Protein AF-A0A6N7PRX7-F1 (afdb_monomer_lite)

Sequence (129 aa):
MKTRDLPAPDPRVETELMLCSDGSIYINSHDVSQEMYAGRAIFVGYALHQREIARRGREGLLTWAMRAPLGLGSDGRIYVPEAEVAEGDRGKRRVFRGFQATAAEKARMVVELHRMAFNVSCVRLNTET

Radius of gyration: 16.19 Å; chains: 1; bounding box: 32×31×52 Å

pLDDT: mean 77.04, std 18.24, range [37.38, 94.56]

Structure (mmCIF, N/CA/C/O backbone):
data_AF-A0A6N7PRX7-F1
#
_entry.id   AF-A0A6N7PRX7-F1
#
loop_
_atom_site.group_PDB
_atom_site.id
_atom_site.type_symbol
_atom_site.label_atom_id
_atom_site.label_alt_id
_atom_site.label_comp_id
_atom_site.label_asym_id
_atom_site.label_entity_id
_atom_site.label_seq_id
_atom_site.pdbx_PDB_ins_code
_atom_site.Cartn_x
_atom_site.Cartn_y
_atom_site.Cartn_z
_atom_site.occupancy
_atom_site.B_iso_or_equiv
_atom_site.auth_seq_id
_atom_site.auth_comp_id
_atom_site.auth_asym_id
_atom_site.auth_atom_id
_atom_site.pdbx_PDB_model_num
ATOM 1 N N . MET A 1 1 ? 11.762 -5.645 37.378 1.00 40.19 1 MET A N 1
ATOM 2 C CA . MET A 1 1 ? 12.431 -5.215 36.131 1.00 40.19 1 MET A CA 1
ATOM 3 C C . MET A 1 1 ? 11.533 -4.160 35.495 1.00 40.19 1 MET A C 1
ATOM 5 O O . MET A 1 1 ? 10.371 -4.465 35.278 1.00 40.19 1 MET A O 1
ATOM 9 N N . LYS A 1 2 ? 11.978 -2.901 35.349 1.00 37.59 2 LYS A N 1
ATOM 10 C CA . LYS A 1 2 ? 11.134 -1.834 34.776 1.00 37.59 2 LYS A CA 1
ATOM 11 C C . LYS A 1 2 ? 10.822 -2.206 33.326 1.00 37.59 2 LYS A C 1
ATOM 13 O O . LYS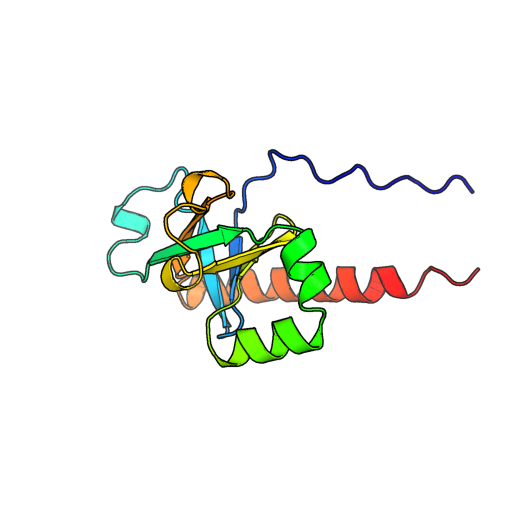 A 1 2 ? 11.757 -2.352 32.541 1.00 37.59 2 LYS A O 1
ATOM 18 N N . THR A 1 3 ? 9.546 -2.387 32.999 1.00 37.69 3 THR A N 1
ATOM 19 C CA . THR A 1 3 ? 9.059 -2.415 31.619 1.00 37.69 3 THR A CA 1
ATOM 20 C C . THR A 1 3 ? 9.638 -1.194 30.920 1.00 37.69 3 THR A C 1
ATOM 22 O O . THR A 1 3 ? 9.358 -0.059 31.301 1.00 37.69 3 THR A O 1
ATOM 25 N N . ARG A 1 4 ? 10.551 -1.412 29.970 1.00 39.06 4 ARG A N 1
AT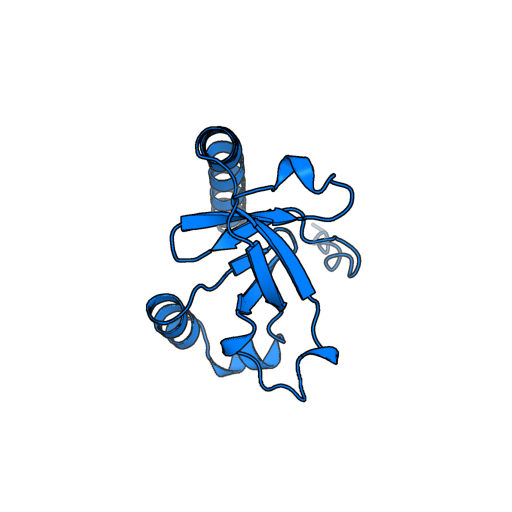OM 26 C CA . ARG A 1 4 ? 10.959 -0.348 29.058 1.00 39.06 4 ARG A CA 1
ATOM 27 C C . ARG A 1 4 ? 9.717 -0.072 28.228 1.00 39.06 4 ARG A C 1
ATOM 29 O O . ARG A 1 4 ? 9.408 -0.858 27.336 1.00 39.06 4 ARG A O 1
ATOM 36 N N . ASP A 1 5 ? 8.989 0.979 28.587 1.00 40.28 5 ASP A N 1
ATOM 37 C CA . ASP A 1 5 ? 7.954 1.540 27.735 1.00 40.28 5 ASP A CA 1
ATOM 38 C C . ASP A 1 5 ? 8.602 1.761 26.371 1.00 40.28 5 ASP A C 1
ATOM 40 O O . ASP A 1 5 ? 9.523 2.572 26.225 1.00 40.28 5 ASP A O 1
ATOM 44 N N . LEU A 1 6 ? 8.207 0.946 25.392 1.00 38.56 6 LEU A N 1
ATOM 45 C CA . LEU A 1 6 ? 8.588 1.195 24.015 1.00 38.56 6 LEU A CA 1
ATOM 46 C C . LEU A 1 6 ? 8.043 2.590 23.693 1.00 38.56 6 LEU A C 1
ATOM 48 O O . LEU A 1 6 ? 6.849 2.824 23.910 1.00 38.56 6 LEU A O 1
ATOM 52 N N . PRO A 1 7 ? 8.891 3.533 23.250 1.00 40.69 7 PRO A N 1
ATOM 53 C CA . PRO A 1 7 ? 8.422 4.870 22.936 1.00 40.69 7 PRO A CA 1
ATOM 54 C C . PRO A 1 7 ? 7.297 4.752 21.908 1.00 40.69 7 PRO A C 1
ATOM 56 O O . PRO A 1 7 ? 7.399 3.973 20.956 1.00 40.69 7 PRO A O 1
ATOM 59 N N . ALA A 1 8 ? 6.210 5.497 22.122 1.00 43.53 8 ALA A N 1
ATOM 60 C CA . ALA A 1 8 ? 5.141 5.588 21.139 1.00 43.53 8 ALA A CA 1
ATOM 61 C C . ALA A 1 8 ? 5.763 5.932 19.770 1.00 43.53 8 ALA A C 1
ATOM 63 O O . ALA A 1 8 ? 6.644 6.797 19.724 1.00 43.53 8 ALA A O 1
ATOM 64 N N . PRO A 1 9 ? 5.370 5.251 18.678 1.00 41.09 9 PRO A N 1
ATOM 65 C CA . PRO A 1 9 ? 5.975 5.472 17.370 1.00 41.09 9 PRO A CA 1
ATOM 66 C C . PRO A 1 9 ? 5.914 6.960 17.014 1.00 41.09 9 PRO A C 1
ATOM 68 O O . PRO A 1 9 ? 4.843 7.567 17.091 1.00 41.09 9 PRO A O 1
ATOM 71 N N . ASP A 1 10 ? 7.066 7.546 16.660 1.00 42.38 10 ASP A N 1
ATOM 72 C CA . ASP A 1 10 ? 7.161 8.970 16.336 1.00 42.38 10 ASP A CA 1
ATOM 73 C C . ASP A 1 10 ? 6.170 9.276 15.194 1.00 42.38 10 ASP A C 1
ATOM 75 O O . ASP A 1 10 ? 6.224 8.628 14.139 1.00 42.38 10 ASP A O 1
ATOM 79 N N . PRO A 1 11 ? 5.240 10.235 15.368 1.00 48.03 11 PRO A N 1
ATOM 80 C CA . PRO A 1 11 ? 4.281 10.610 14.329 1.00 48.03 11 PRO A CA 1
ATOM 81 C C . PRO A 1 11 ? 4.944 11.069 13.016 1.00 48.03 11 PRO A C 1
ATOM 83 O O . PRO A 1 11 ? 4.253 11.175 12.003 1.00 48.03 11 PRO A O 1
ATOM 86 N N . ARG A 1 12 ? 6.263 11.303 13.020 1.00 49.22 12 ARG A N 1
ATOM 87 C CA . ARG A 1 12 ? 7.086 11.733 11.887 1.00 49.22 12 ARG A CA 1
ATOM 88 C C . ARG A 1 12 ? 7.875 10.620 11.197 1.00 49.22 12 ARG A C 1
ATOM 90 O O . ARG A 1 12 ? 8.539 10.938 10.222 1.00 49.22 12 ARG A O 1
ATOM 97 N N . VAL A 1 13 ? 7.827 9.349 11.625 1.00 55.16 13 VAL A N 1
ATOM 98 C CA . VAL A 1 13 ? 8.489 8.280 10.841 1.00 55.16 13 VAL A CA 1
ATOM 99 C C . VAL A 1 13 ? 7.761 8.170 9.512 1.00 55.16 13 VAL A C 1
ATOM 101 O O . VAL A 1 13 ? 6.624 7.689 9.463 1.00 55.16 13 VAL A O 1
ATOM 104 N N . GLU A 1 14 ? 8.337 8.728 8.454 1.00 69.44 14 GLU A N 1
ATOM 105 C CA . GLU A 1 14 ? 7.799 8.618 7.108 1.00 69.44 14 GLU A CA 1
ATOM 106 C C . GLU A 1 14 ? 7.756 7.151 6.703 1.00 69.44 14 GLU A C 1
ATOM 108 O O . GLU A 1 14 ? 8.617 6.349 7.057 1.00 69.44 14 GLU A O 1
ATOM 113 N N . THR A 1 15 ? 6.683 6.768 6.020 1.00 76.00 15 THR A N 1
ATOM 114 C CA . THR A 1 15 ? 6.586 5.412 5.489 1.00 76.00 15 THR A CA 1
ATOM 115 C C . THR A 1 15 ? 7.564 5.309 4.338 1.00 76.00 15 THR A C 1
ATOM 117 O O . THR A 1 15 ? 7.265 5.767 3.245 1.00 76.00 15 THR A O 1
ATOM 120 N N . GLU A 1 16 ? 8.745 4.763 4.588 1.00 81.31 16 GLU A N 1
ATOM 121 C CA . GLU A 1 16 ? 9.763 4.549 3.559 1.00 81.31 16 GLU A CA 1
ATOM 122 C C . GLU A 1 16 ? 9.345 3.445 2.588 1.00 81.31 16 GLU A C 1
ATOM 124 O O . GLU A 1 16 ? 9.573 3.555 1.386 1.00 81.31 16 GLU A O 1
ATOM 129 N N . LEU A 1 17 ? 8.696 2.397 3.100 1.00 86.38 17 LEU A N 1
ATOM 130 C CA . LEU A 1 17 ? 8.342 1.197 2.350 1.00 86.38 17 LEU A CA 1
ATOM 131 C C . LEU A 1 17 ? 6.925 0.747 2.690 1.00 86.38 17 LEU A C 1
ATOM 133 O O . LEU A 1 17 ? 6.476 0.894 3.826 1.00 86.38 17 LEU A O 1
ATOM 137 N N . MET A 1 18 ? 6.246 0.132 1.728 1.00 88.56 18 MET A N 1
ATOM 138 C CA . MET A 1 18 ? 4.930 -0.460 1.938 1.00 88.56 18 MET A CA 1
ATOM 139 C C . MET A 1 18 ? 4.839 -1.834 1.275 1.00 88.56 18 MET A C 1
ATOM 141 O O . MET A 1 18 ? 5.061 -1.953 0.071 1.00 88.56 18 MET A O 1
ATOM 145 N N . LEU A 1 19 ? 4.489 -2.861 2.055 1.00 89.19 19 LEU A N 1
ATOM 146 C CA . LEU A 1 19 ? 4.198 -4.211 1.565 1.00 89.19 19 LEU A CA 1
ATOM 147 C C . LEU A 1 19 ? 2.687 -4.391 1.421 1.00 89.19 19 LEU A C 1
ATOM 149 O O . LEU A 1 19 ? 1.960 -4.317 2.407 1.00 89.19 19 LEU A O 1
ATOM 153 N N . CYS A 1 20 ? 2.218 -4.668 0.213 1.00 89.44 20 CYS A N 1
ATOM 154 C CA . CYS A 1 20 ? 0.813 -4.917 -0.074 1.00 89.44 20 CYS A CA 1
ATOM 155 C C . CYS A 1 20 ? 0.447 -6.406 0.018 1.00 89.44 20 CYS A C 1
ATOM 157 O O . CYS A 1 20 ? 1.287 -7.288 -0.164 1.00 89.44 20 CYS A O 1
ATOM 159 N N . SER A 1 21 ? -0.834 -6.686 0.273 1.00 83.88 21 SER A N 1
ATOM 160 C CA . SER A 1 21 ? -1.392 -8.044 0.372 1.00 83.88 21 SER A CA 1
ATOM 161 C C . SER A 1 21 ? -1.286 -8.874 -0.912 1.00 83.88 21 SER A C 1
ATOM 163 O O . SER A 1 21 ? -1.357 -10.097 -0.851 1.00 83.88 21 SER A O 1
ATOM 165 N N . ASP A 1 22 ? -1.084 -8.231 -2.059 1.00 85.69 22 ASP A N 1
ATOM 166 C CA . ASP A 1 22 ? -0.819 -8.856 -3.360 1.00 85.69 22 ASP A CA 1
ATOM 167 C C . ASP A 1 22 ? 0.671 -9.211 -3.568 1.00 85.69 22 ASP A C 1
ATOM 169 O O . ASP A 1 22 ? 1.057 -9.688 -4.634 1.00 85.69 22 ASP A O 1
ATOM 173 N N . GLY A 1 23 ? 1.531 -8.957 -2.574 1.00 84.06 23 GLY A N 1
ATOM 174 C CA . GLY A 1 23 ? 2.979 -9.154 -2.664 1.00 84.06 23 GLY A CA 1
ATOM 175 C C . GLY A 1 23 ? 3.726 -8.021 -3.377 1.00 84.06 23 GLY A C 1
ATOM 176 O O . GLY A 1 23 ? 4.942 -8.109 -3.588 1.00 84.06 23 GLY A O 1
ATOM 177 N N . SER A 1 24 ? 3.042 -6.940 -3.759 1.00 90.44 24 SER A N 1
ATOM 178 C CA . SER A 1 24 ? 3.699 -5.733 -4.254 1.00 90.44 24 SER A CA 1
ATOM 179 C C . SER A 1 24 ? 4.423 -5.015 -3.117 1.00 90.44 24 SER A C 1
ATOM 181 O O . SER A 1 24 ? 3.940 -4.940 -1.992 1.00 90.44 24 SER A O 1
ATOM 183 N N . ILE A 1 25 ? 5.594 -4.462 -3.423 1.00 91.50 25 ILE A N 1
ATOM 184 C CA . ILE A 1 25 ? 6.343 -3.605 -2.506 1.00 91.50 25 ILE A CA 1
ATOM 185 C C . ILE A 1 25 ? 6.472 -2.251 -3.180 1.00 91.50 25 ILE A C 1
ATOM 187 O O . ILE A 1 25 ? 6.860 -2.192 -4.349 1.00 91.50 25 ILE A O 1
ATOM 191 N N . TYR A 1 26 ? 6.147 -1.190 -2.454 1.00 91.19 26 TYR A N 1
ATOM 192 C CA . TYR A 1 26 ? 6.281 0.184 -2.911 1.00 91.19 26 TYR A CA 1
ATOM 193 C C . TYR A 1 26 ? 7.317 0.912 -2.067 1.00 91.19 26 TYR A C 1
ATOM 195 O O . TYR A 1 26 ? 7.336 0.776 -0.845 1.00 9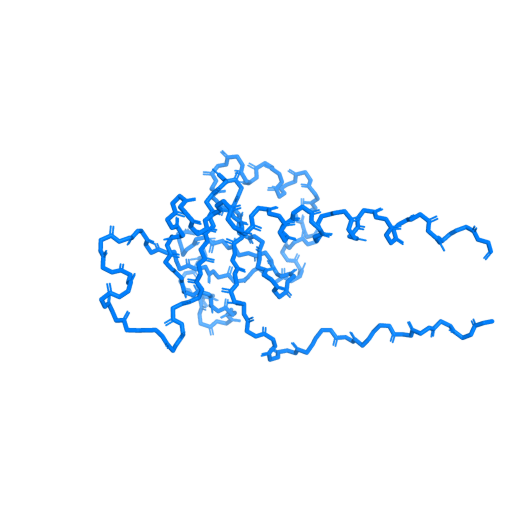1.19 26 TYR A O 1
ATOM 203 N N . ILE A 1 27 ? 8.167 1.680 -2.739 1.00 89.94 27 ILE A N 1
ATOM 204 C CA . ILE A 1 27 ? 9.193 2.531 -2.139 1.00 89.94 27 ILE A CA 1
ATOM 205 C C . ILE A 1 27 ? 8.666 3.963 -2.181 1.00 89.94 27 ILE A C 1
ATOM 207 O O . ILE A 1 27 ? 8.084 4.371 -3.191 1.00 89.94 27 ILE A O 1
ATOM 211 N N . ASN A 1 28 ? 8.815 4.706 -1.087 1.00 88.31 28 ASN A N 1
ATOM 212 C CA . ASN A 1 28 ? 8.373 6.093 -1.004 1.00 88.31 28 ASN A CA 1
ATOM 213 C C . ASN A 1 28 ? 9.012 6.928 -2.122 1.00 88.31 28 ASN A C 1
ATOM 215 O O . ASN A 1 28 ? 10.203 6.817 -2.395 1.00 88.31 28 ASN A O 1
ATOM 219 N N . SER A 1 29 ? 8.196 7.751 -2.780 1.00 82.81 29 SER A N 1
ATOM 220 C CA . SER A 1 29 ? 8.656 8.670 -3.824 1.00 82.81 29 SER A CA 1
ATOM 221 C C . SER A 1 29 ? 9.258 9.981 -3.293 1.00 82.81 29 SER A C 1
ATOM 223 O O . SER A 1 29 ? 9.637 10.830 -4.097 1.00 82.81 29 SER A O 1
ATOM 225 N N . HIS A 1 30 ? 9.313 10.176 -1.974 1.00 76.94 30 HIS A N 1
ATOM 226 C CA . HIS A 1 30 ? 9.970 11.324 -1.356 1.00 76.94 30 HIS A CA 1
ATOM 227 C C . HIS A 1 30 ? 11.464 11.313 -1.705 1.00 76.94 30 HIS A C 1
ATOM 229 O O . HIS A 1 30 ? 12.099 10.262 -1.690 1.00 76.94 30 HIS A O 1
ATOM 235 N N . ASP A 1 31 ? 11.994 12.474 -2.083 1.00 71.00 31 ASP A N 1
ATOM 236 C CA . ASP A 1 31 ? 13.415 12.699 -2.380 1.00 71.00 31 ASP A CA 1
ATOM 237 C C . ASP A 1 31 ? 14.044 11.868 -3.518 1.00 71.00 31 ASP A C 1
ATOM 239 O O . ASP A 1 31 ? 15.268 11.780 -3.624 1.00 71.00 31 ASP A O 1
ATOM 243 N N . VAL A 1 32 ? 13.241 11.306 -4.430 1.00 75.31 32 VAL A N 1
ATOM 244 C CA . VAL A 1 32 ? 13.745 10.593 -5.620 1.00 75.31 32 VAL A CA 1
ATOM 245 C C . VAL A 1 32 ? 13.336 11.268 -6.933 1.00 75.31 32 VAL A C 1
ATOM 247 O O . VAL A 1 32 ? 12.220 11.774 -7.073 1.00 75.31 32 VAL A O 1
ATOM 250 N N . SER A 1 33 ? 14.233 11.266 -7.929 1.00 79.50 33 SER A N 1
ATOM 251 C CA . SER A 1 33 ? 13.936 11.838 -9.250 1.00 79.50 33 SER A CA 1
ATOM 252 C C . SER A 1 33 ? 12.851 11.040 -9.979 1.00 79.50 33 SER A C 1
ATOM 254 O O . SER A 1 33 ? 12.717 9.826 -9.806 1.00 79.50 33 SER A O 1
ATOM 256 N N . GLN A 1 34 ? 12.078 11.717 -10.834 1.00 78.62 34 GLN A N 1
ATOM 257 C CA . GLN A 1 34 ? 11.026 11.079 -11.631 1.00 78.62 34 GLN A CA 1
ATOM 258 C C . GLN A 1 34 ? 11.563 9.982 -12.556 1.00 78.62 34 GLN A C 1
ATOM 260 O O . GLN A 1 34 ? 10.868 9.001 -12.817 1.00 78.62 34 GLN A O 1
ATOM 265 N N . GLU A 1 35 ? 12.811 10.108 -13.011 1.00 83.88 35 GLU A N 1
ATOM 266 C CA . GLU A 1 35 ? 13.460 9.096 -13.845 1.00 83.88 35 GLU A CA 1
ATOM 267 C C . GLU A 1 35 ? 13.604 7.765 -13.105 1.00 83.88 35 GLU A C 1
ATOM 269 O O . GLU A 1 35 ? 13.425 6.710 -13.713 1.00 83.88 35 GLU A O 1
ATOM 274 N N . MET A 1 36 ? 13.853 7.792 -11.788 1.00 76.75 36 MET A N 1
ATOM 275 C CA . MET A 1 36 ? 14.013 6.569 -10.997 1.00 76.75 36 MET A CA 1
ATOM 276 C C . MET A 1 36 ? 12.751 5.705 -10.977 1.00 76.75 36 MET A C 1
ATOM 278 O O . MET A 1 36 ? 12.861 4.481 -10.876 1.00 76.75 36 MET A O 1
ATOM 282 N N . TYR A 1 37 ? 11.566 6.305 -11.116 1.00 83.94 37 TYR A N 1
ATOM 283 C CA . TYR A 1 37 ? 10.292 5.589 -11.097 1.00 83.94 37 TYR A CA 1
ATOM 284 C C . TYR A 1 37 ? 9.497 5.656 -12.406 1.00 83.94 37 TYR A C 1
ATOM 286 O O . TYR A 1 37 ? 8.345 5.215 -12.453 1.00 83.94 37 TYR A O 1
ATOM 294 N N . ALA A 1 38 ? 10.105 6.146 -13.487 1.00 86.06 38 ALA A N 1
ATOM 295 C CA . ALA A 1 38 ? 9.484 6.162 -14.804 1.00 86.06 38 ALA A CA 1
ATOM 296 C C . ALA A 1 38 ? 9.093 4.739 -15.250 1.00 86.06 38 ALA A C 1
ATOM 298 O O . ALA A 1 38 ? 9.871 3.792 -15.136 1.00 86.06 38 ALA A O 1
ATOM 299 N N . GLY A 1 39 ? 7.857 4.582 -15.734 1.00 88.44 39 GLY A N 1
ATOM 300 C CA . GLY A 1 39 ? 7.316 3.291 -16.181 1.00 88.44 39 GLY A CA 1
ATOM 301 C C . GLY A 1 39 ? 6.960 2.305 -15.061 1.00 88.44 39 GLY A C 1
ATOM 302 O O . GLY A 1 39 ? 6.507 1.201 -15.354 1.00 88.44 39 GLY A O 1
ATOM 303 N N . ARG A 1 40 ? 7.131 2.679 -13.787 1.00 91.56 40 ARG A N 1
ATOM 304 C CA . ARG A 1 40 ? 6.748 1.843 -12.643 1.00 91.56 40 ARG A CA 1
ATOM 305 C C . ARG A 1 40 ? 5.321 2.161 -12.200 1.00 91.56 40 ARG A C 1
ATOM 307 O O . ARG A 1 40 ? 4.871 3.303 -12.289 1.00 91.56 40 ARG A O 1
ATOM 314 N N . ALA A 1 41 ? 4.614 1.157 -11.683 1.00 91.69 41 ALA A N 1
ATOM 315 C CA . ALA A 1 41 ? 3.297 1.375 -11.096 1.00 91.69 41 ALA A CA 1
ATOM 316 C C . ALA A 1 41 ? 3.411 2.284 -9.863 1.00 91.69 41 ALA A C 1
ATOM 318 O O . ALA A 1 41 ? 4.293 2.093 -9.023 1.00 91.69 41 ALA A O 1
ATOM 319 N N . ILE A 1 42 ? 2.504 3.252 -9.746 1.00 91.31 42 ILE A N 1
ATOM 320 C CA . ILE A 1 42 ? 2.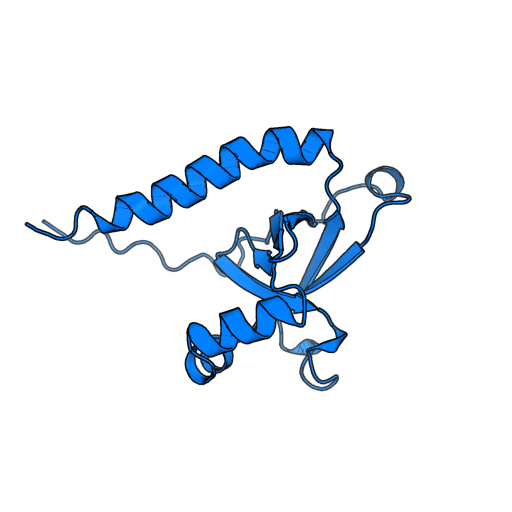416 4.152 -8.595 1.00 91.31 42 ILE A CA 1
ATOM 321 C C . ILE A 1 42 ? 1.283 3.686 -7.693 1.00 91.31 42 ILE A C 1
ATOM 323 O O . ILE A 1 42 ? 0.196 3.363 -8.167 1.00 91.31 42 ILE A O 1
ATOM 327 N N . PHE A 1 43 ? 1.534 3.693 -6.391 1.00 90.31 43 PHE A N 1
ATOM 328 C CA . PHE A 1 43 ? 0.510 3.503 -5.380 1.00 90.31 43 PHE A CA 1
ATOM 329 C C . PHE A 1 43 ? 0.330 4.781 -4.576 1.00 90.31 43 PHE A C 1
ATOM 331 O O . PHE A 1 43 ? 1.304 5.387 -4.121 1.00 90.31 43 PHE A O 1
ATOM 338 N N . VAL A 1 44 ? -0.932 5.159 -4.387 1.00 92.44 44 VAL A N 1
ATOM 339 C CA . VAL A 1 44 ? -1.347 6.221 -3.474 1.00 92.44 44 VAL A CA 1
ATOM 340 C C . VAL A 1 44 ? -2.214 5.584 -2.398 1.00 92.44 44 VAL A C 1
ATOM 342 O O . VAL A 1 44 ? -3.316 5.101 -2.663 1.00 92.44 44 VAL A O 1
ATOM 345 N N . GLY A 1 45 ? -1.662 5.544 -1.194 1.00 92.25 45 GLY A N 1
ATOM 346 C CA . GLY A 1 45 ? -2.254 4.925 -0.026 1.00 92.25 45 GLY A CA 1
ATOM 347 C C . GLY A 1 45 ? -2.739 5.945 0.970 1.00 92.25 45 GLY A C 1
ATOM 348 O O . GLY A 1 45 ? -2.026 6.894 1.281 1.00 92.25 45 GLY A O 1
ATOM 349 N N . TYR A 1 46 ? -3.889 5.681 1.565 1.00 94.56 46 TYR A N 1
ATOM 350 C CA . TYR A 1 46 ? -4.415 6.458 2.675 1.00 94.56 46 TYR A CA 1
ATOM 351 C C . TYR A 1 46 ? -4.432 5.596 3.928 1.00 94.56 46 TYR A C 1
ATOM 353 O O . TYR A 1 46 ? -5.003 4.503 3.933 1.00 94.56 46 TYR A O 1
ATOM 361 N N . ALA A 1 47 ? -3.801 6.080 4.995 1.00 93.50 47 ALA A N 1
ATOM 362 C CA . ALA A 1 47 ? -3.753 5.358 6.255 1.00 93.50 47 ALA A CA 1
ATOM 363 C C . ALA A 1 47 ? -5.164 5.199 6.843 1.00 93.50 47 ALA A C 1
ATOM 365 O O . ALA A 1 47 ? -5.953 6.151 6.911 1.00 93.50 47 ALA A O 1
ATOM 366 N N . LEU A 1 48 ? -5.472 3.993 7.311 1.00 91.44 48 LEU A N 1
ATOM 367 C CA . LEU A 1 48 ? -6.659 3.726 8.108 1.00 91.44 48 LEU A CA 1
ATOM 368 C C . LEU A 1 48 ? -6.502 4.335 9.502 1.00 91.44 48 LEU A C 1
ATOM 370 O O . LEU A 1 48 ? -5.45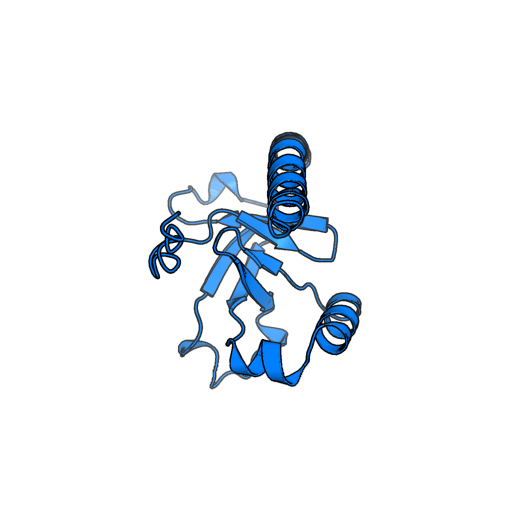4 4.227 10.143 1.00 91.44 48 LEU A O 1
ATOM 374 N N . HIS A 1 49 ? -7.572 4.937 10.011 1.00 89.38 49 HIS A N 1
ATOM 375 C CA . HIS A 1 49 ? -7.638 5.327 11.410 1.00 89.38 49 HIS A CA 1
ATOM 376 C C . HIS A 1 49 ? -7.748 4.082 12.297 1.00 89.38 49 HIS A C 1
ATOM 378 O O . HIS A 1 49 ? -8.412 3.106 11.945 1.00 89.38 49 HIS A O 1
ATOM 384 N N . GLN A 1 50 ? -7.192 4.142 13.511 1.00 84.94 50 GLN A N 1
ATOM 385 C CA . GLN A 1 50 ? -7.249 3.010 14.446 1.00 84.94 50 GLN A CA 1
ATOM 386 C C . GLN A 1 50 ? -8.681 2.534 14.733 1.00 84.94 50 GLN A C 1
ATOM 388 O O . GLN A 1 50 ? -8.925 1.333 14.792 1.00 84.94 50 GLN A O 1
ATOM 393 N N . ARG A 1 51 ? -9.652 3.453 14.824 1.00 86.50 51 ARG A N 1
ATOM 394 C CA . ARG A 1 51 ? -11.076 3.112 15.001 1.00 86.50 51 ARG A CA 1
ATOM 395 C C . ARG A 1 51 ? -11.642 2.251 13.866 1.00 86.50 51 ARG A C 1
ATOM 397 O O . ARG A 1 51 ? -12.520 1.430 14.099 1.00 86.50 51 ARG A O 1
ATOM 404 N N . GLU A 1 52 ? -11.152 2.428 12.639 1.00 88.19 52 GLU A N 1
ATOM 405 C CA . GLU A 1 52 ? -11.607 1.661 11.476 1.00 88.19 52 GLU A CA 1
ATOM 406 C C . GLU A 1 52 ? -11.027 0.251 11.489 1.00 88.19 52 GLU A C 1
ATOM 408 O O . GLU A 1 52 ? -11.752 -0.711 11.233 1.00 88.19 52 GLU A O 1
ATOM 413 N N . ILE A 1 53 ? -9.743 0.142 11.842 1.00 86.62 53 ILE A N 1
ATOM 414 C CA . ILE A 1 53 ? -9.045 -1.130 12.053 1.00 86.62 53 ILE A CA 1
ATOM 415 C C . ILE A 1 53 ? -9.757 -1.916 13.163 1.00 86.62 53 ILE A C 1
ATOM 417 O O . ILE A 1 53 ? -10.132 -3.069 12.959 1.00 86.62 53 ILE A O 1
ATOM 421 N N . ALA A 1 54 ? -10.031 -1.268 14.300 1.00 82.81 54 ALA A N 1
ATOM 422 C CA . ALA A 1 54 ? -10.714 -1.878 15.439 1.00 82.81 54 ALA A CA 1
ATOM 423 C C . ALA A 1 54 ? -12.132 -2.352 15.087 1.00 82.81 54 ALA A C 1
ATOM 425 O O . ALA A 1 54 ? -12.490 -3.485 15.391 1.00 82.81 54 ALA A O 1
ATOM 426 N N . ARG A 1 55 ? -12.923 -1.522 14.391 1.00 89.94 55 ARG A N 1
ATOM 427 C CA . ARG A 1 55 ? -14.299 -1.863 13.991 1.00 89.94 55 ARG A CA 1
ATOM 428 C C . ARG A 1 55 ? -14.368 -3.076 13.060 1.00 89.94 55 ARG A C 1
ATOM 430 O O . ARG A 1 55 ? -15.345 -3.813 13.106 1.00 89.94 55 ARG A O 1
ATOM 437 N N . ARG A 1 56 ? -13.375 -3.262 12.185 1.00 89.50 56 ARG A N 1
ATOM 438 C CA . ARG A 1 56 ? -13.328 -4.406 11.257 1.00 89.50 56 ARG A CA 1
ATOM 439 C C . ARG A 1 56 ? -12.800 -5.676 11.913 1.00 89.50 56 ARG A C 1
ATOM 441 O O . ARG A 1 56 ? -13.199 -6.769 11.520 1.00 89.50 56 ARG A O 1
ATOM 448 N N . GLY A 1 57 ? -11.883 -5.529 12.866 1.00 82.94 57 GLY A N 1
ATOM 449 C CA . GLY A 1 57 ? -11.152 -6.650 13.441 1.00 82.94 57 GLY A CA 1
ATOM 450 C C . GLY A 1 57 ? -10.280 -7.377 12.409 1.00 82.94 57 GLY A C 1
ATOM 451 O O . GLY A 1 57 ? -10.215 -7.025 11.230 1.00 82.94 57 GLY A O 1
ATOM 452 N N . ARG A 1 58 ? -9.586 -8.423 12.863 1.00 82.06 58 ARG A N 1
ATOM 453 C CA . ARG A 1 58 ? -8.636 -9.184 12.037 1.00 82.06 58 ARG A CA 1
ATOM 454 C C . ARG A 1 58 ? -9.294 -9.820 10.808 1.00 82.06 58 ARG A C 1
ATOM 456 O O . ARG A 1 58 ? -8.779 -9.690 9.705 1.00 82.06 58 ARG A O 1
ATOM 463 N N . GLU A 1 59 ? -10.426 -10.492 10.990 1.00 85.94 59 GLU A N 1
ATOM 464 C CA . GLU A 1 59 ? -11.122 -11.210 9.911 1.00 85.94 59 GLU A CA 1
ATOM 465 C C . GLU A 1 59 ? -11.681 -10.261 8.850 1.00 85.94 59 GLU A C 1
ATOM 467 O O . GLU A 1 59 ? -11.559 -10.522 7.651 1.00 85.94 59 GLU A O 1
ATOM 472 N N . GLY A 1 60 ? -12.222 -9.116 9.276 1.00 86.38 60 GLY A N 1
ATOM 473 C CA . GLY A 1 60 ? -12.699 -8.087 8.360 1.00 86.38 60 GLY A CA 1
ATOM 474 C C . GLY A 1 60 ? -11.569 -7.488 7.522 1.00 86.38 60 GLY A C 1
ATOM 475 O O . GLY A 1 60 ? -11.768 -7.220 6.339 1.00 86.38 60 GLY A O 1
ATOM 476 N N . LEU A 1 61 ? -10.377 -7.314 8.103 1.00 84.62 61 LEU A N 1
ATOM 477 C CA . LEU A 1 61 ? -9.194 -6.847 7.371 1.00 84.62 61 LEU A CA 1
ATOM 478 C C . LEU A 1 61 ? -8.678 -7.899 6.385 1.00 84.62 61 LEU A C 1
ATOM 480 O O . LEU A 1 61 ? -8.392 -7.556 5.244 1.00 84.62 61 LEU A O 1
ATOM 484 N N . LEU A 1 62 ? -8.622 -9.174 6.779 1.00 84.50 62 LEU A N 1
ATOM 485 C CA . LEU A 1 62 ? -8.238 -10.263 5.872 1.00 84.50 62 LEU A CA 1
ATOM 486 C C . LEU A 1 62 ? -9.210 -10.386 4.693 1.00 84.50 62 LEU A C 1
ATOM 488 O O . LEU A 1 62 ? -8.787 -10.492 3.548 1.00 84.50 62 LEU A O 1
ATOM 492 N N . THR A 1 63 ? -10.513 -10.288 4.959 1.00 87.94 63 THR A N 1
ATOM 493 C CA . THR A 1 63 ? -11.543 -10.305 3.909 1.00 87.94 63 THR A CA 1
ATOM 494 C C . THR A 1 63 ? -11.392 -9.125 2.953 1.00 87.94 63 THR A C 1
ATOM 496 O O . THR A 1 63 ? -11.581 -9.270 1.746 1.00 87.94 63 THR A O 1
ATOM 499 N N . TRP A 1 64 ? -11.020 -7.955 3.474 1.00 87.50 64 TRP A N 1
ATOM 500 C CA . TRP A 1 64 ? -10.757 -6.783 2.647 1.00 87.50 64 TRP A CA 1
ATOM 501 C C . TRP A 1 64 ? -9.504 -6.960 1.786 1.00 87.50 64 TRP A C 1
ATOM 503 O O . TRP A 1 64 ? -9.561 -6.682 0.592 1.00 87.50 64 TRP A O 1
ATOM 513 N N . ALA A 1 65 ? -8.424 -7.513 2.347 1.00 84.12 65 ALA A N 1
ATOM 514 C CA . ALA A 1 65 ? -7.181 -7.800 1.627 1.00 84.12 65 ALA A CA 1
ATOM 515 C C . ALA A 1 65 ? -7.354 -8.745 0.427 1.00 84.12 65 ALA A C 1
ATOM 517 O O . ALA A 1 65 ? -6.537 -8.709 -0.490 1.00 84.12 65 ALA A O 1
ATOM 518 N N . MET A 1 66 ? -8.408 -9.570 0.419 1.00 85.38 66 MET A N 1
ATOM 519 C CA . MET A 1 66 ? -8.767 -10.414 -0.728 1.00 85.38 66 MET A CA 1
ATOM 520 C C . MET A 1 66 ? -9.460 -9.644 -1.864 1.00 85.38 66 MET A C 1
ATOM 522 O O . MET A 1 66 ? -9.539 -10.147 -2.980 1.00 85.38 66 MET A O 1
ATOM 526 N N . ARG A 1 67 ? -10.009 -8.456 -1.587 1.00 89.88 67 ARG A N 1
ATOM 527 C CA . ARG A 1 67 ? -10.774 -7.636 -2.545 1.00 89.88 67 ARG A CA 1
ATOM 528 C C . ARG A 1 67 ? -10.001 -6.427 -3.052 1.00 89.88 67 ARG A C 1
ATOM 530 O O . ARG A 1 67 ? -10.192 -6.030 -4.195 1.00 89.88 67 ARG A O 1
ATOM 537 N N . ALA A 1 68 ? -9.166 -5.844 -2.200 1.00 88.12 68 ALA A N 1
ATOM 538 C CA . ALA A 1 68 ? -8.354 -4.680 -2.510 1.00 88.12 68 ALA A CA 1
ATOM 539 C C . ALA A 1 68 ? -6.970 -4.826 -1.859 1.00 88.12 68 ALA A C 1
ATOM 541 O O . ALA A 1 68 ? -6.869 -5.423 -0.782 1.00 88.12 68 ALA A O 1
ATOM 542 N N . PRO A 1 69 ? -5.907 -4.264 -2.462 1.00 86.69 69 PRO A N 1
ATOM 543 C CA . PRO A 1 69 ? -4.587 -4.256 -1.846 1.00 86.69 69 PRO A CA 1
ATOM 544 C C . PRO A 1 69 ? -4.627 -3.564 -0.479 1.00 86.69 69 PRO A C 1
ATOM 546 O O . PRO A 1 69 ? -4.964 -2.387 -0.394 1.00 86.69 69 PRO A O 1
ATOM 549 N N . LEU A 1 70 ? -4.252 -4.265 0.591 1.00 89.69 70 LEU A N 1
ATOM 550 C CA . LEU A 1 70 ? -3.946 -3.635 1.877 1.00 89.69 70 LEU A CA 1
ATOM 551 C C . LEU A 1 70 ? -2.437 -3.491 2.002 1.00 89.69 70 LEU A C 1
ATOM 553 O O . LEU A 1 70 ? -1.723 -4.487 1.940 1.00 89.69 70 LEU A O 1
ATOM 557 N N . GLY A 1 71 ? -1.960 -2.262 2.177 1.00 89.12 71 GLY A N 1
ATOM 558 C CA . GLY A 1 71 ? -0.547 -1.961 2.379 1.00 89.12 71 GLY A CA 1
ATOM 559 C C . GLY A 1 71 ? -0.186 -1.898 3.857 1.00 89.12 71 GLY A C 1
ATOM 560 O O . GLY A 1 71 ? -0.792 -1.134 4.598 1.00 89.12 71 GLY A O 1
ATOM 561 N N . LEU A 1 72 ? 0.819 -2.648 4.295 1.00 88.94 72 LEU A N 1
ATOM 562 C CA . LEU A 1 72 ? 1.484 -2.447 5.578 1.00 88.94 72 LEU A CA 1
ATOM 563 C C . LEU A 1 72 ? 2.690 -1.529 5.362 1.00 88.94 72 LEU A C 1
ATOM 565 O O . LEU A 1 72 ? 3.657 -1.919 4.705 1.00 88.94 72 LEU A O 1
ATOM 569 N N . GLY A 1 73 ? 2.614 -0.310 5.889 1.00 87.00 73 GLY A N 1
ATOM 570 C CA . GLY A 1 73 ? 3.721 0.640 5.864 1.00 87.00 73 GLY A CA 1
ATOM 571 C C . GLY A 1 73 ? 4.806 0.286 6.881 1.00 87.00 73 GLY A C 1
ATOM 572 O O . GLY A 1 73 ? 4.517 -0.273 7.941 1.00 87.00 73 GLY A O 1
ATOM 573 N N . SER A 1 74 ? 6.054 0.664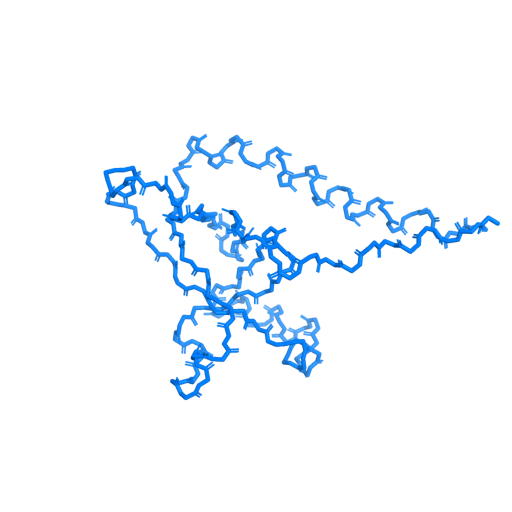 6.600 1.00 83.19 74 SER A N 1
ATOM 574 C CA . SER A 1 74 ? 7.175 0.569 7.549 1.00 83.19 74 SER A CA 1
ATOM 575 C C . SER A 1 74 ? 6.956 1.391 8.826 1.00 83.19 74 SER A C 1
ATOM 577 O O . SER A 1 74 ? 7.588 1.132 9.846 1.00 83.19 74 SER A O 1
ATOM 579 N N . ASP A 1 75 ? 6.007 2.328 8.805 1.00 81.50 75 ASP A N 1
ATOM 580 C CA . ASP A 1 75 ? 5.544 3.091 9.963 1.00 81.50 75 ASP A CA 1
ATOM 581 C C . ASP A 1 75 ? 4.504 2.343 10.829 1.00 81.50 75 ASP A C 1
ATOM 583 O O . ASP A 1 75 ? 3.933 2.925 11.756 1.00 81.50 75 ASP A O 1
ATOM 587 N N . GLY A 1 76 ? 4.217 1.077 10.505 1.00 79.00 76 GLY A N 1
ATOM 588 C CA . GLY A 1 76 ? 3.272 0.213 11.211 1.00 79.00 76 GLY A CA 1
ATOM 589 C C . GLY A 1 76 ? 1.796 0.497 10.922 1.00 79.00 76 GLY A C 1
ATOM 590 O O . GLY A 1 76 ? 0.931 -0.084 11.582 1.00 79.00 76 GLY A O 1
ATOM 591 N N . ARG A 1 77 ? 1.470 1.383 9.970 1.00 87.50 77 ARG A N 1
ATOM 592 C CA . ARG A 1 77 ? 0.080 1.691 9.599 1.00 87.50 77 ARG A CA 1
ATOM 593 C C . ARG A 1 77 ? -0.404 0.814 8.449 1.00 87.50 77 ARG A C 1
ATOM 595 O O . ARG A 1 77 ? 0.373 0.347 7.620 1.00 87.50 77 ARG A O 1
ATOM 602 N N . ILE A 1 78 ? -1.721 0.625 8.396 1.00 90.12 78 ILE A N 1
ATOM 603 C CA . ILE A 1 78 ? -2.398 -0.032 7.276 1.00 90.12 78 ILE A CA 1
ATOM 604 C C . ILE A 1 78 ? -2.904 1.050 6.326 1.00 90.12 78 ILE A C 1
ATOM 606 O O . ILE A 1 78 ? -3.627 1.951 6.750 1.00 90.12 78 ILE A O 1
ATOM 610 N N . TYR A 1 79 ? -2.544 0.937 5.057 1.00 92.88 79 TYR A N 1
ATOM 611 C CA . TYR A 1 79 ? -2.928 1.825 3.974 1.00 92.88 79 TYR A CA 1
ATOM 612 C C . TYR A 1 79 ? -3.891 1.114 3.028 1.00 92.88 79 TYR A C 1
ATOM 614 O O . TYR A 1 79 ? -3.750 -0.080 2.756 1.00 92.88 79 TYR A O 1
ATOM 622 N N . VAL A 1 80 ? -4.848 1.872 2.504 1.00 93.81 80 VAL A N 1
ATOM 623 C CA . VAL A 1 80 ? -5.774 1.426 1.459 1.00 93.81 80 VAL A CA 1
ATOM 624 C C . VAL A 1 80 ? -5.650 2.315 0.219 1.00 93.81 80 VAL A C 1
ATOM 626 O O . VAL A 1 80 ? -5.291 3.489 0.363 1.00 93.81 80 VAL A O 1
ATOM 629 N N . PRO A 1 81 ? -5.940 1.797 -0.988 1.00 93.06 81 PRO A N 1
ATOM 630 C CA . PRO A 1 81 ? -5.987 2.592 -2.204 1.00 93.06 81 PRO A CA 1
ATOM 631 C C . PRO A 1 81 ? -6.975 3.748 -2.078 1.00 93.06 81 PRO A C 1
ATOM 633 O O . PRO A 1 81 ? -7.975 3.659 -1.369 1.00 93.06 81 PRO A O 1
ATOM 636 N N . GLU A 1 82 ? -6.747 4.808 -2.842 1.00 90.75 82 GLU A N 1
ATOM 637 C CA . GLU A 1 82 ? -7.638 5.970 -2.901 1.00 90.75 82 GLU A CA 1
ATOM 638 C C . GLU A 1 82 ? -9.118 5.621 -3.163 1.00 90.75 82 GLU A C 1
ATOM 640 O O . GLU A 1 82 ? -10.016 6.248 -2.597 1.00 90.75 82 GLU A O 1
ATOM 645 N N . ALA A 1 83 ? -9.374 4.592 -3.979 1.00 91.00 83 ALA A N 1
ATOM 646 C CA . ALA A 1 83 ? -10.719 4.099 -4.293 1.00 91.00 83 ALA A CA 1
ATOM 647 C C . ALA A 1 83 ? -11.492 3.586 -3.063 1.00 91.00 83 ALA A C 1
ATOM 649 O O . ALA A 1 83 ? -12.720 3.579 -3.064 1.00 91.00 83 ALA A O 1
ATOM 650 N N . GLU A 1 84 ? -10.783 3.202 -2.001 1.00 93.31 84 GLU A N 1
ATOM 651 C CA . GLU A 1 84 ? -11.352 2.675 -0.760 1.00 93.31 84 GLU A CA 1
ATOM 652 C C . GLU A 1 84 ? -11.663 3.772 0.273 1.00 93.31 84 GLU A C 1
ATOM 654 O O . GLU A 1 84 ? -12.196 3.487 1.350 1.00 93.31 84 GLU A O 1
ATOM 659 N N . VAL A 1 85 ? -11.329 5.033 -0.028 1.00 91.88 85 VAL A N 1
ATOM 660 C CA . VAL A 1 85 ? -11.536 6.175 0.868 1.00 91.88 85 VAL A CA 1
ATOM 661 C C . VAL A 1 85 ? -12.508 7.167 0.248 1.00 91.88 85 VAL A C 1
ATOM 663 O O . VAL A 1 85 ? -12.286 7.694 -0.846 1.00 91.88 85 VAL A O 1
ATOM 666 N N . ALA A 1 86 ? -13.568 7.471 1.000 1.00 90.94 86 ALA A N 1
ATOM 667 C CA . ALA A 1 86 ? -14.525 8.507 0.640 1.00 90.94 86 ALA A CA 1
ATOM 668 C C . ALA A 1 86 ? -13.818 9.863 0.481 1.00 90.94 86 ALA A C 1
ATOM 670 O O . ALA A 1 86 ? -12.999 10.245 1.317 1.00 90.94 86 ALA A O 1
ATOM 671 N N . GLU A 1 87 ? -14.163 10.606 -0.570 1.00 88.12 87 GLU A N 1
ATOM 672 C CA . GLU A 1 87 ? -13.476 11.842 -0.968 1.00 88.12 87 GLU A CA 1
ATOM 673 C C . GLU A 1 87 ? -13.330 12.852 0.185 1.00 88.12 87 GLU A C 1
ATOM 675 O O . GLU A 1 87 ? -12.231 13.336 0.455 1.00 88.12 87 GLU A O 1
ATOM 680 N N . GLY A 1 88 ? -14.399 13.067 0.962 1.00 90.00 88 GLY A N 1
ATOM 681 C CA . GLY A 1 88 ? -14.413 13.982 2.115 1.00 90.00 88 GLY A CA 1
ATOM 682 C C . GLY A 1 88 ? -13.547 13.566 3.317 1.00 90.00 88 GLY A C 1
ATOM 683 O O . GLY A 1 88 ? -13.473 14.300 4.308 1.00 90.00 88 GLY A O 1
ATOM 684 N N . ASP A 1 89 ? -12.907 12.398 3.258 1.00 88.00 89 ASP A N 1
ATOM 685 C CA . ASP A 1 89 ? -12.037 11.874 4.313 1.00 88.00 89 ASP A CA 1
ATOM 686 C C . ASP A 1 89 ? -10.564 11.756 3.886 1.00 88.00 89 ASP A C 1
ATOM 688 O O . ASP A 1 89 ? -9.687 11.575 4.730 1.00 88.00 89 ASP A O 1
ATOM 692 N N . ARG A 1 90 ? -10.257 11.926 2.591 1.00 87.75 90 ARG A N 1
ATOM 693 C CA . ARG A 1 90 ? -8.888 11.815 2.051 1.00 87.75 90 ARG A CA 1
ATOM 694 C C . ARG A 1 90 ? -7.928 12.825 2.681 1.00 87.75 90 ARG A C 1
ATOM 696 O O . ARG A 1 90 ? -6.842 12.450 3.110 1.00 87.75 90 ARG A O 1
ATOM 703 N N . GLY A 1 91 ? -8.348 14.085 2.818 1.00 84.38 91 GLY A N 1
ATOM 704 C CA . GLY A 1 91 ? -7.521 15.163 3.384 1.00 84.38 91 GLY A CA 1
ATOM 705 C C . GLY A 1 91 ? -7.238 15.054 4.889 1.00 84.38 91 GLY A C 1
ATOM 706 O O . GLY A 1 91 ? -6.456 15.834 5.420 1.00 84.38 91 GLY A O 1
ATOM 707 N N . LYS A 1 92 ? -7.868 14.103 5.591 1.00 89.38 92 LYS A N 1
ATOM 708 C CA . LYS A 1 92 ? -7.713 13.897 7.045 1.00 89.38 92 LYS A CA 1
ATOM 709 C C . LYS A 1 92 ? -6.785 12.731 7.381 1.00 89.38 92 LYS A C 1
ATOM 711 O O . LYS A 1 92 ? -6.591 12.405 8.553 1.00 89.38 92 LYS A O 1
ATOM 716 N N . ARG A 1 93 ? -6.250 12.069 6.358 1.00 90.50 93 ARG A N 1
ATOM 717 C CA . ARG A 1 93 ? -5.475 10.840 6.484 1.00 90.50 93 ARG A CA 1
ATOM 718 C C . ARG A 1 93 ? -4.036 11.086 6.080 1.00 90.50 93 ARG A C 1
ATOM 720 O O . ARG A 1 93 ? -3.739 11.904 5.214 1.00 90.50 93 ARG A O 1
ATOM 727 N N . ARG A 1 94 ? -3.138 10.323 6.697 1.00 90.31 94 ARG A N 1
ATOM 728 C CA . ARG A 1 94 ? -1.753 10.257 6.244 1.00 90.31 94 ARG A CA 1
ATOM 729 C C . ARG A 1 94 ? -1.728 9.597 4.871 1.00 90.31 94 ARG A C 1
ATOM 731 O O . ARG A 1 94 ? -2.352 8.549 4.693 1.00 90.31 94 ARG A O 1
ATOM 738 N N . VAL A 1 95 ? -1.016 10.211 3.935 1.00 92.19 95 VAL A N 1
ATOM 739 C CA . VAL A 1 95 ? -0.890 9.717 2.566 1.00 92.19 95 VAL A CA 1
ATOM 740 C C . VAL A 1 95 ? 0.498 9.131 2.378 1.00 92.19 95 VAL A C 1
ATOM 742 O O . VAL A 1 95 ? 1.494 9.754 2.737 1.00 92.19 95 VAL A O 1
ATOM 745 N N . PHE A 1 96 ? 0.550 7.939 1.805 1.00 90.75 96 PHE A N 1
ATOM 746 C CA . PHE A 1 96 ? 1.758 7.364 1.243 1.00 90.75 96 PHE A CA 1
ATOM 747 C C . PHE A 1 96 ? 1.670 7.458 -0.276 1.00 90.75 96 PHE A C 1
ATOM 749 O O . PHE A 1 96 ? 0.653 7.092 -0.866 1.00 90.75 96 PHE A O 1
ATOM 756 N N . ARG A 1 97 ? 2.745 7.912 -0.917 1.00 91.88 97 ARG A N 1
ATOM 757 C CA . ARG A 1 97 ? 2.898 7.831 -2.367 1.00 91.88 97 ARG A CA 1
ATOM 758 C C . ARG A 1 97 ? 4.217 7.157 -2.673 1.00 91.88 97 ARG A C 1
ATOM 760 O O . ARG A 1 97 ? 5.272 7.626 -2.250 1.00 91.88 97 ARG A O 1
ATOM 767 N N . GLY A 1 98 ? 4.145 6.065 -3.415 1.00 90.88 98 GLY A N 1
ATOM 768 C CA . GLY A 1 98 ? 5.321 5.280 -3.735 1.00 90.88 98 GLY A CA 1
ATOM 769 C C . GLY A 1 98 ? 5.237 4.627 -5.096 1.00 90.88 98 GLY A C 1
ATOM 770 O O . GLY A 1 98 ? 4.171 4.527 -5.702 1.00 90.88 98 GLY A O 1
ATOM 771 N N . PHE A 1 99 ? 6.387 4.176 -5.567 1.00 92.88 99 PHE A N 1
ATOM 772 C CA . PHE A 1 99 ? 6.535 3.468 -6.827 1.00 92.88 99 PHE A CA 1
ATOM 773 C C . PHE A 1 99 ? 6.899 2.015 -6.570 1.00 92.88 99 PHE A C 1
ATOM 775 O O . PHE A 1 99 ? 7.551 1.679 -5.581 1.00 92.88 99 PHE A O 1
ATOM 782 N N . GLN A 1 100 ? 6.439 1.138 -7.453 1.00 93.69 100 GLN A N 1
ATOM 783 C CA . GLN A 1 100 ? 6.632 -0.289 -7.283 1.00 93.69 100 GLN A CA 1
ATOM 784 C C . GLN A 1 100 ? 8.121 -0.632 -7.380 1.00 93.69 100 GLN A C 1
ATOM 786 O O . GLN A 1 100 ? 8.811 -0.235 -8.323 1.00 93.69 100 GLN A O 1
ATOM 791 N N . ALA A 1 101 ? 8.608 -1.393 -6.407 1.00 91.56 101 ALA A N 1
ATOM 792 C CA . ALA A 1 101 ? 9.945 -1.953 -6.433 1.00 91.56 101 ALA A CA 1
ATOM 793 C C . ALA A 1 101 ? 10.085 -2.912 -7.626 1.00 91.56 101 ALA A C 1
ATOM 795 O O . ALA A 1 101 ? 9.219 -3.753 -7.890 1.00 91.56 101 ALA A O 1
ATOM 796 N N . THR A 1 102 ? 11.204 -2.810 -8.332 1.00 91.00 102 THR A N 1
ATOM 797 C CA . THR A 1 102 ? 11.634 -3.772 -9.350 1.00 91.00 102 THR A CA 1
ATOM 798 C C . THR A 1 102 ? 11.912 -5.136 -8.722 1.00 91.00 102 THR A C 1
ATOM 800 O O . THR A 1 102 ? 12.127 -5.253 -7.515 1.00 91.00 102 THR A O 1
ATOM 803 N N . ALA A 1 103 ? 11.985 -6.188 -9.539 1.00 87.75 103 ALA A N 1
ATOM 804 C CA . ALA A 1 103 ? 12.334 -7.527 -9.059 1.00 87.75 103 ALA A CA 1
ATOM 805 C C . ALA A 1 103 ? 13.678 -7.560 -8.297 1.00 87.75 103 ALA A C 1
ATOM 807 O O . ALA A 1 103 ? 13.785 -8.215 -7.261 1.00 87.75 103 ALA A O 1
ATOM 808 N N . ALA A 1 104 ? 14.680 -6.805 -8.762 1.00 85.25 104 ALA A N 1
ATOM 809 C CA . ALA A 1 104 ? 15.996 -6.730 -8.128 1.00 85.25 104 ALA A CA 1
ATOM 810 C C . ALA A 1 104 ? 15.990 -5.966 -6.789 1.00 85.25 104 ALA A C 1
ATOM 812 O O . ALA A 1 104 ? 16.765 -6.286 -5.887 1.00 85.25 104 ALA A O 1
ATOM 813 N N . GLU A 1 105 ? 15.146 -4.943 -6.642 1.00 87.62 105 GLU A N 1
ATOM 814 C CA . GLU A 1 105 ? 14.936 -4.254 -5.361 1.00 87.62 105 GLU A CA 1
ATOM 815 C C . GLU A 1 105 ? 14.148 -5.156 -4.401 1.00 87.62 105 GLU A C 1
ATOM 817 O O . GLU A 1 105 ? 14.600 -5.386 -3.281 1.00 87.62 105 GLU A O 1
ATOM 822 N N . LYS A 1 106 ? 13.053 -5.782 -4.863 1.00 86.44 106 LYS A N 1
ATOM 823 C CA . LYS A 1 106 ? 12.258 -6.736 -4.069 1.00 86.44 106 LYS A CA 1
ATOM 824 C C . LYS A 1 106 ? 13.118 -7.856 -3.489 1.00 86.44 106 LYS A C 1
ATOM 826 O O . LYS A 1 106 ? 13.023 -8.131 -2.298 1.00 86.44 106 LYS A O 1
ATOM 831 N N . ALA A 1 107 ? 13.989 -8.465 -4.296 1.00 80.06 107 ALA A N 1
ATOM 832 C CA . ALA A 1 107 ? 14.877 -9.538 -3.845 1.00 80.06 107 ALA A CA 1
ATOM 833 C C . ALA A 1 107 ? 15.778 -9.113 -2.672 1.00 80.06 107 ALA A C 1
ATOM 835 O O . ALA A 1 107 ? 16.008 -9.895 -1.752 1.00 80.06 107 ALA A O 1
ATOM 836 N N . ARG A 1 108 ? 16.241 -7.857 -2.668 1.00 72.50 108 ARG A N 1
ATOM 837 C CA . ARG A 1 108 ? 17.041 -7.294 -1.571 1.00 72.50 108 ARG A CA 1
ATOM 838 C C . ARG A 1 108 ? 16.191 -6.977 -0.339 1.00 72.50 108 ARG A C 1
ATOM 840 O O . ARG A 1 108 ? 16.642 -7.171 0.782 1.00 72.50 108 ARG A O 1
ATOM 847 N N . MET A 1 109 ? 14.948 -6.548 -0.541 1.00 77.06 109 MET A N 1
ATOM 848 C CA . MET A 1 109 ? 14.029 -6.140 0.528 1.00 77.06 109 MET A CA 1
ATOM 849 C C . MET A 1 109 ? 13.349 -7.314 1.239 1.00 77.06 109 MET A C 1
ATOM 851 O O . MET A 1 109 ? 13.017 -7.197 2.413 1.00 77.06 109 MET A O 1
ATOM 855 N N . VAL A 1 110 ? 13.162 -8.456 0.567 1.00 72.88 110 VAL A N 1
ATOM 856 C CA . VAL A 1 110 ? 12.565 -9.672 1.153 1.00 72.88 110 VAL A CA 1
ATOM 857 C C . VAL A 1 110 ? 13.357 -10.174 2.362 1.00 72.88 110 VAL A C 1
ATOM 859 O O . VAL A 1 110 ? 12.758 -10.663 3.316 1.00 72.88 110 VAL A O 1
ATOM 862 N N . VAL A 1 111 ? 14.682 -10.006 2.367 1.00 64.94 111 VAL A N 1
ATOM 863 C CA . VAL A 1 111 ? 15.536 -10.373 3.509 1.00 64.94 111 VAL A CA 1
ATOM 864 C C . VAL A 1 111 ? 15.209 -9.521 4.738 1.00 64.94 111 VAL A C 1
ATOM 866 O O . VAL A 1 111 ? 15.058 -10.049 5.840 1.00 64.94 111 VAL A O 1
ATOM 869 N N . GLU A 1 112 ? 15.024 -8.216 4.548 1.00 63.12 112 GLU A N 1
ATOM 870 C CA . GLU A 1 112 ? 14.672 -7.295 5.632 1.00 63.12 112 GLU A CA 1
ATOM 871 C C . GLU A 1 112 ? 13.214 -7.466 6.073 1.00 63.12 112 GLU A C 1
ATOM 873 O O . GLU A 1 112 ? 12.927 -7.484 7.266 1.00 63.12 112 GLU A O 1
ATOM 878 N N . LEU A 1 113 ? 12.299 -7.740 5.141 1.00 71.00 113 LEU A N 1
ATOM 879 C CA . LEU A 1 113 ? 10.917 -8.113 5.451 1.00 71.00 113 LEU A CA 1
ATOM 880 C C . LEU A 1 113 ? 10.830 -9.407 6.266 1.00 71.00 113 LEU A C 1
ATOM 882 O O . LEU A 1 113 ? 10.074 -9.473 7.233 1.00 71.00 113 LEU A O 1
ATOM 886 N N . HIS A 1 114 ? 11.626 -10.419 5.918 1.00 64.06 114 HIS A N 1
ATOM 887 C CA . HIS A 1 114 ? 11.716 -11.659 6.682 1.00 64.06 114 HIS A CA 1
ATOM 888 C C . HIS A 1 114 ? 12.266 -11.406 8.091 1.00 64.06 114 HIS A C 1
ATOM 890 O O . HIS A 1 114 ? 11.697 -11.899 9.062 1.00 64.06 114 HIS A O 1
ATOM 896 N N . ARG A 1 115 ? 13.311 -10.577 8.231 1.00 54.91 115 ARG A N 1
ATOM 897 C CA . ARG A 1 115 ? 13.842 -10.154 9.539 1.00 54.91 115 ARG A CA 1
ATOM 898 C C . ARG A 1 115 ? 12.809 -9.404 10.369 1.00 54.91 115 ARG A C 1
ATOM 900 O O . ARG A 1 115 ? 12.667 -9.689 11.553 1.00 54.91 115 ARG A O 1
ATOM 907 N N . MET A 1 116 ? 12.066 -8.478 9.770 1.00 58.09 116 MET A N 1
ATOM 908 C CA . MET A 1 116 ? 11.007 -7.734 10.453 1.00 58.09 116 MET A CA 1
ATOM 909 C C . MET A 1 116 ? 9.877 -8.663 10.904 1.00 58.09 116 MET A C 1
ATOM 911 O O . MET A 1 116 ? 9.478 -8.615 12.066 1.00 58.09 116 MET A O 1
ATOM 915 N N . ALA A 1 117 ? 9.403 -9.548 10.023 1.00 64.81 117 ALA A N 1
ATOM 916 C CA . ALA A 1 117 ? 8.374 -10.532 10.349 1.00 64.81 117 ALA A CA 1
ATOM 917 C C . ALA A 1 117 ? 8.832 -11.491 11.460 1.00 64.81 117 ALA A C 1
ATOM 919 O O . ALA A 1 117 ? 8.076 -11.751 12.397 1.00 64.81 117 ALA A O 1
ATOM 920 N N . PHE A 1 118 ? 10.079 -11.965 11.403 1.00 50.91 118 PHE A N 1
ATOM 921 C CA . PHE A 1 118 ? 10.687 -12.793 12.443 1.00 50.91 118 PHE A CA 1
ATOM 922 C C . PHE A 1 118 ? 10.784 -12.041 13.775 1.00 50.91 118 PHE A C 1
ATOM 924 O O . PHE A 1 118 ? 10.310 -12.540 14.788 1.00 50.91 118 PHE A O 1
ATOM 931 N N . ASN A 1 119 ? 11.291 -10.805 13.781 1.00 42.19 119 ASN A N 1
ATOM 932 C CA . ASN A 1 119 ? 11.417 -9.996 14.995 1.00 42.19 119 ASN A CA 1
ATOM 933 C C . ASN A 1 119 ? 10.053 -9.702 15.641 1.00 42.19 119 ASN A C 1
ATOM 935 O O . ASN A 1 119 ? 9.911 -9.834 16.854 1.00 42.19 119 ASN A O 1
ATOM 939 N N . VAL A 1 120 ? 9.026 -9.381 14.847 1.00 52.94 120 VAL A N 1
ATOM 940 C CA . VAL A 1 120 ? 7.645 -9.209 15.337 1.00 52.94 120 VAL A CA 1
ATOM 941 C C . VAL A 1 120 ? 7.083 -10.519 15.903 1.00 52.94 120 VAL A C 1
ATOM 943 O O . VAL A 1 120 ? 6.371 -10.501 16.907 1.00 52.94 120 VAL A O 1
ATOM 946 N N . SER A 1 121 ? 7.428 -11.660 15.303 1.00 51.78 121 SER A N 1
ATOM 947 C CA . SER A 1 121 ? 6.981 -12.984 15.758 1.00 51.78 121 SER A CA 1
ATOM 948 C C . SER A 1 121 ? 7.699 -13.444 17.033 1.00 51.78 121 SER A C 1
ATOM 950 O O . SER A 1 121 ? 7.073 -14.040 17.907 1.00 51.78 121 SER A O 1
ATOM 952 N N . CYS A 1 122 ? 8.988 -13.129 17.184 1.00 42.62 122 CYS A N 1
ATOM 953 C CA . CYS A 1 122 ? 9.816 -13.539 18.320 1.00 42.62 122 CYS A CA 1
ATOM 954 C C . CYS A 1 122 ? 9.664 -12.638 19.551 1.00 42.62 122 CYS A C 1
ATOM 956 O O . CYS A 1 122 ? 9.794 -13.125 20.671 1.00 42.62 122 CYS A O 1
ATOM 958 N N . VAL A 1 123 ? 9.308 -11.358 19.391 1.00 44.09 123 VAL A N 1
ATOM 959 C CA . VAL A 1 123 ? 8.988 -10.481 20.538 1.00 44.09 123 VAL A CA 1
ATOM 960 C C . VAL A 1 123 ? 7.756 -10.983 21.311 1.00 44.09 123 VAL A C 1
ATOM 962 O O . VAL A 1 123 ? 7.607 -10.685 22.493 1.00 44.09 123 VAL A O 1
ATOM 965 N N . ARG A 1 124 ? 6.921 -11.836 20.701 1.00 40.97 124 ARG A N 1
ATOM 966 C CA . ARG A 1 124 ? 5.790 -12.498 21.368 1.00 40.97 124 ARG A CA 1
ATOM 967 C C . ARG A 1 124 ? 6.152 -13.727 22.216 1.00 40.97 124 ARG A C 1
ATOM 969 O O . ARG A 1 124 ? 5.253 -14.273 22.843 1.00 40.97 124 ARG A O 1
ATOM 976 N N . LEU A 1 125 ? 7.418 -14.158 22.251 1.00 40.91 125 LEU A N 1
ATOM 977 C CA . LEU A 1 125 ? 7.850 -15.351 22.999 1.00 40.91 125 LEU A CA 1
ATOM 978 C C . LEU A 1 125 ? 8.593 -15.049 24.314 1.00 40.91 125 LEU A C 1
ATOM 980 O O . LEU A 1 125 ? 8.978 -15.982 25.002 1.00 40.91 125 LEU A O 1
ATOM 984 N N . ASN A 1 126 ? 8.746 -13.777 24.703 1.00 37.38 126 ASN A N 1
ATOM 985 C CA . ASN A 1 126 ? 9.406 -13.386 25.963 1.00 37.38 126 ASN A CA 1
ATOM 986 C C . ASN A 1 126 ? 8.460 -12.737 26.993 1.00 37.38 126 ASN A C 1
ATOM 988 O O . ASN A 1 126 ? 8.911 -12.011 27.875 1.00 37.38 126 ASN A O 1
ATOM 992 N N . THR A 1 127 ? 7.151 -12.986 26.906 1.00 40.97 127 THR A N 1
ATOM 993 C CA . THR A 1 127 ? 6.173 -12.546 27.923 1.00 40.97 127 THR A CA 1
ATOM 994 C C . THR A 1 127 ? 5.602 -13.705 28.737 1.00 40.97 127 THR A C 1
ATOM 996 O O . THR A 1 127 ? 4.420 -13.703 29.060 1.00 40.97 127 THR A O 1
ATOM 999 N N . GLU A 1 128 ? 6.444 -14.676 29.086 1.00 43.12 128 GLU A N 1
ATOM 1000 C CA . GLU A 1 128 ? 6.212 -15.569 30.223 1.00 43.12 128 GLU A CA 1
ATOM 1001 C C . GLU A 1 128 ? 7.505 -15.669 31.037 1.00 43.12 128 GLU A C 1
ATOM 1003 O O . GLU A 1 128 ? 8.401 -16.449 30.724 1.00 43.12 128 GLU A O 1
ATOM 1008 N N . THR A 1 129 ? 7.641 -14.796 32.038 1.00 37.94 129 THR A N 1
ATOM 1009 C CA . THR A 1 129 ? 8.338 -15.051 33.314 1.00 37.94 129 THR A CA 1
ATOM 1010 C C . THR A 1 129 ? 8.065 -13.923 34.299 1.00 37.94 129 THR A C 1
ATOM 1012 O O . THR A 1 129 ? 8.218 -12.740 33.917 1.00 37.94 129 THR A O 1
#

Organism: NCBI:txid889282

Secondary structure (DSSP, 8-state):
-----PPPPPTT----EEEETTS-EEEE-TT--HHHHTTSPEEEEEEPPHHHHHHHHHHHHHHHHTTSPPEEETTS-EEEEGGGS-HHHHTTS-EEEEEEPPHHHHHHHHHHHHHHHHHHHHGGGS---

Foldseek 3Di:
DDPPPPPDQDPPPAQQWKQKLVRWIWGFPPPDDPVVQPPFDKFKWWFDDPVVCVVCDDVNVVVVSVVFIWIQTPSRTITGGPVVDDPVCRVVTDITMGTTDDPVRSVVCVVVVVVVVVVVVVVVVPPDD